Protein AF-A0A1I7URT1-F1 (afdb_monomer_lite)

InterPro domains:
  IPR039801 Epidermal growth factor receptor kinase substrate 8-like [PTHR12287] (8-180)
  IPR055093 EPS8, spectrin-like domain [PF22975] (21-180)

Secondary structure (DSSP, 8-state):
---PPPPHHHHHHHHHHHHHHHHHHHHHHHHHHHHHHHHHHHHHHHHHHHHHHHHHHHHHHTTT-TTPPPP-TTSHHHHHTPPPPHHHHHHHHHHHHHHHHHHHHHTTT-BTTBHHHHHHHHHHHHHHHHHHHHHHHSS--GGG--PSPPPHHHHHHHHHH--HHHHHHHHHT-GGGT---

pLDDT: mean 89.28, std 11.18, range [49.06, 98.62]

Structure (mmCIF, N/CA/C/O backbone):
data_AF-A0A1I7URT1-F1
#
_entry.id   AF-A0A1I7URT1-F1
#
loop_
_atom_site.group_PDB
_atom_site.id
_atom_site.type_symbol
_atom_site.label_atom_id
_atom_site.label_alt_id
_atom_site.label_comp_id
_atom_site.label_asym_id
_atom_site.label_entity_id
_atom_site.label_seq_id
_atom_site.pdbx_PDB_ins_code
_atom_site.Cartn_x
_atom_site.Cartn_y
_atom_site.Cartn_z
_atom_site.occupancy
_atom_site.B_iso_or_equiv
_atom_site.auth_seq_id
_atom_site.auth_comp_id
_atom_site.auth_asym_id
_atom_site.auth_atom_id
_atom_site.pdbx_PDB_model_num
ATOM 1 N N . MET A 1 1 ? 3.222 -0.812 -55.196 1.00 49.06 1 MET A N 1
ATOM 2 C CA . MET A 1 1 ? 3.315 0.225 -54.148 1.00 49.06 1 MET A CA 1
ATOM 3 C C . MET A 1 1 ? 4.518 -0.100 -53.282 1.00 49.06 1 MET A C 1
ATOM 5 O O . MET A 1 1 ? 4.623 -1.261 -52.901 1.00 49.06 1 MET A O 1
ATOM 9 N N . PRO A 1 2 ? 5.434 0.842 -53.016 1.00 51.41 2 PRO A N 1
ATOM 10 C CA . PRO A 1 2 ? 6.486 0.608 -52.040 1.00 51.41 2 PRO A CA 1
ATOM 11 C C . PRO A 1 2 ? 5.874 0.626 -50.633 1.00 51.41 2 PRO A C 1
ATOM 13 O O . PRO A 1 2 ? 5.153 1.557 -50.283 1.00 51.41 2 PRO A O 1
ATOM 16 N N . PHE A 1 3 ? 6.137 -0.424 -49.855 1.00 56.47 3 PHE A N 1
ATOM 17 C CA . PHE A 1 3 ? 5.902 -0.439 -48.413 1.00 56.47 3 PHE A CA 1
ATOM 18 C C . PHE A 1 3 ? 6.910 0.525 -47.779 1.00 56.47 3 PHE A C 1
ATOM 20 O O . PHE A 1 3 ? 8.098 0.213 -47.716 1.00 56.47 3 PHE A O 1
ATOM 27 N N . TYR A 1 4 ? 6.454 1.705 -47.365 1.00 58.12 4 TYR A N 1
ATOM 28 C CA . TYR A 1 4 ? 7.238 2.554 -46.475 1.00 58.12 4 TYR A CA 1
ATOM 29 C C . TYR A 1 4 ? 7.194 1.932 -45.072 1.00 58.12 4 TYR A C 1
ATOM 31 O O . TYR A 1 4 ? 6.092 1.684 -44.574 1.00 58.12 4 TYR A O 1
ATOM 39 N N . PRO A 1 5 ? 8.343 1.633 -44.439 1.00 62.16 5 PRO A N 1
ATOM 40 C CA . PRO A 1 5 ? 8.349 1.318 -43.019 1.00 62.16 5 PRO A CA 1
ATOM 41 C C . PRO A 1 5 ? 7.845 2.547 -42.238 1.00 62.16 5 PRO A C 1
ATOM 43 O O . PRO A 1 5 ? 8.070 3.672 -42.689 1.00 62.16 5 PRO A O 1
ATOM 46 N N . PRO A 1 6 ? 7.137 2.362 -41.112 1.00 61.16 6 PRO A N 1
ATOM 47 C CA . PRO A 1 6 ? 6.726 3.484 -40.272 1.00 61.16 6 PRO A CA 1
ATOM 48 C C . PRO A 1 6 ? 7.955 4.295 -39.830 1.00 61.16 6 PRO A C 1
ATOM 50 O O . PRO A 1 6 ? 8.982 3.715 -39.478 1.00 61.16 6 PRO A O 1
ATOM 53 N N . ASP A 1 7 ? 7.853 5.627 -39.878 1.00 63.34 7 ASP A N 1
ATOM 54 C CA . ASP A 1 7 ? 8.925 6.543 -39.476 1.00 63.34 7 ASP A CA 1
ATOM 55 C C . ASP A 1 7 ? 9.298 6.317 -38.000 1.00 63.34 7 ASP A C 1
ATOM 57 O O . ASP A 1 7 ? 8.439 6.381 -37.121 1.00 63.34 7 ASP A O 1
ATOM 61 N N . ASP A 1 8 ? 10.586 6.115 -37.713 1.00 61.53 8 ASP A N 1
ATOM 62 C CA . ASP A 1 8 ? 11.152 5.879 -36.368 1.00 61.53 8 ASP A CA 1
ATOM 63 C C . ASP A 1 8 ? 10.727 6.966 -35.347 1.00 61.53 8 ASP A C 1
ATOM 65 O O . ASP A 1 8 ? 10.408 6.700 -34.188 1.00 61.53 8 ASP A O 1
ATOM 69 N N . ALA A 1 9 ? 10.569 8.207 -35.823 1.00 64.19 9 ALA A N 1
ATOM 70 C CA . ALA A 1 9 ? 10.08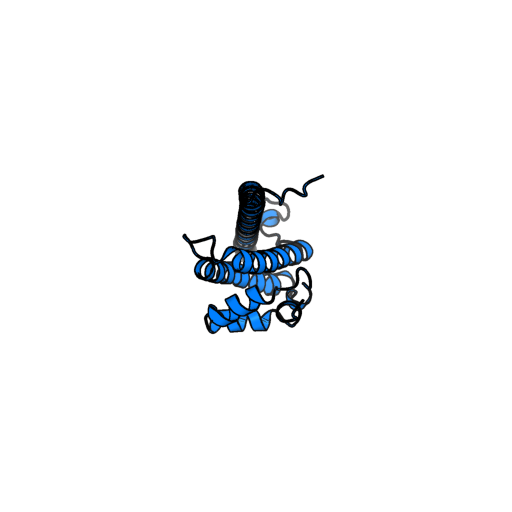2 9.335 -35.029 1.00 64.19 9 ALA A CA 1
ATOM 71 C C . ALA A 1 9 ? 8.639 9.156 -34.510 1.00 64.19 9 ALA A C 1
ATOM 73 O O . ALA A 1 9 ? 8.317 9.627 -33.420 1.00 64.19 9 ALA A O 1
ATOM 74 N N . SER A 1 10 ? 7.772 8.466 -35.259 1.00 65.56 10 SER A N 1
ATOM 75 C CA . SER A 1 10 ? 6.381 8.216 -34.850 1.00 65.56 10 SER A CA 1
ATOM 76 C C . SER A 1 10 ? 6.289 7.168 -33.734 1.00 65.56 10 SER A C 1
ATOM 78 O O . SER A 1 10 ? 5.551 7.361 -32.771 1.00 65.56 10 SER A O 1
ATOM 80 N N . ILE A 1 11 ? 7.132 6.131 -33.795 1.00 66.19 11 ILE A N 1
ATOM 81 C CA . ILE A 1 11 ? 7.237 5.081 -32.770 1.00 66.19 11 ILE A CA 1
ATOM 82 C C . ILE A 1 11 ? 7.850 5.649 -31.479 1.00 66.19 11 ILE A C 1
ATOM 84 O O . ILE A 1 11 ? 7.380 5.369 -30.372 1.00 66.19 11 ILE A O 1
ATOM 88 N N . SER A 1 12 ? 8.874 6.499 -31.601 1.00 70.44 12 SER A N 1
ATOM 89 C CA . SER A 1 12 ? 9.469 7.192 -30.452 1.00 70.44 12 SER A CA 1
ATOM 90 C C . SER A 1 12 ? 8.489 8.148 -29.757 1.00 70.44 12 SER A C 1
ATOM 92 O O . SER A 1 12 ? 8.549 8.291 -28.538 1.00 70.44 12 SER A O 1
ATOM 94 N N . SER A 1 13 ? 7.587 8.798 -30.501 1.00 75.00 13 SER A N 1
ATOM 95 C CA . SER A 1 13 ? 6.559 9.673 -29.920 1.00 75.00 13 SER A CA 1
ATOM 96 C C . SER A 1 13 ? 5.503 8.870 -29.154 1.00 75.00 13 SER A C 1
ATOM 98 O O . SER A 1 13 ? 5.183 9.195 -28.014 1.00 75.00 13 SER A O 1
ATOM 100 N N . GLU A 1 14 ? 5.013 7.775 -29.741 1.00 77.56 14 GLU A N 1
ATOM 101 C CA . GLU A 1 14 ? 3.974 6.924 -29.142 1.00 77.56 14 GLU A CA 1
ATOM 102 C C . GLU A 1 14 ? 4.464 6.222 -27.860 1.00 77.56 14 GLU A C 1
ATOM 104 O O . GLU A 1 14 ? 3.740 6.109 -26.867 1.00 77.56 14 GLU A O 1
ATOM 109 N N . THR A 1 15 ? 5.733 5.802 -27.834 1.00 80.38 15 THR A N 1
ATOM 110 C CA . THR A 1 15 ? 6.359 5.232 -26.629 1.00 80.38 15 THR A CA 1
ATOM 111 C C . THR A 1 15 ? 6.529 6.261 -25.512 1.00 80.38 15 THR A C 1
ATOM 113 O O . THR A 1 15 ? 6.268 5.934 -24.352 1.00 80.38 15 THR A O 1
ATOM 116 N N . SER A 1 16 ? 6.897 7.505 -25.839 1.00 83.12 16 SER A N 1
ATOM 117 C CA . SER A 1 16 ? 6.998 8.596 -24.860 1.00 83.12 16 SER A CA 1
ATOM 118 C C . SER A 1 16 ? 5.645 8.909 -24.215 1.00 83.12 16 SER A C 1
ATOM 120 O O . SER A 1 16 ? 5.544 8.960 -22.990 1.00 83.12 16 SER A O 1
ATOM 122 N N . GLU A 1 17 ? 4.581 9.021 -25.016 1.00 87.62 17 GLU A N 1
ATOM 123 C CA . GLU A 1 17 ? 3.213 9.241 -24.522 1.00 87.62 17 GLU A CA 1
ATOM 124 C C . GLU A 1 17 ? 2.740 8.105 -23.598 1.00 87.62 17 GLU A C 1
ATOM 126 O O . GLU A 1 17 ? 2.061 8.337 -22.590 1.00 87.62 17 GLU A O 1
ATOM 131 N N . MET A 1 18 ? 3.130 6.862 -23.901 1.00 89.31 18 MET A N 1
ATOM 132 C CA . MET A 1 18 ? 2.811 5.715 -23.053 1.00 89.31 18 MET A CA 1
ATOM 133 C C . MET A 1 18 ? 3.508 5.799 -21.687 1.00 89.31 18 MET A C 1
ATOM 135 O O . MET A 1 18 ? 2.859 5.569 -20.663 1.00 89.31 18 MET A O 1
ATOM 139 N N . PHE A 1 19 ? 4.792 6.169 -21.646 1.00 92.19 19 PHE A N 1
ATOM 140 C CA . PHE A 1 19 ? 5.513 6.347 -20.382 1.00 92.19 19 PHE A CA 1
ATOM 141 C C . PHE A 1 19 ? 4.962 7.513 -19.561 1.00 92.19 19 PHE A C 1
ATOM 143 O O . PHE A 1 19 ? 4.781 7.372 -18.351 1.00 92.19 19 PHE A O 1
ATOM 150 N N . GLU A 1 20 ? 4.613 8.632 -20.196 1.00 93.69 20 GLU A N 1
ATOM 151 C CA . GLU A 1 20 ? 3.964 9.755 -19.512 1.00 93.69 20 GLU A CA 1
ATOM 152 C C . GLU A 1 20 ? 2.637 9.337 -18.869 1.00 93.69 20 GLU A C 1
ATOM 154 O O . GLU A 1 20 ? 2.341 9.689 -17.722 1.00 93.69 20 GLU A O 1
ATOM 159 N N . ARG A 1 21 ? 1.830 8.537 -19.572 1.00 95.44 21 ARG A N 1
ATOM 160 C CA . ARG A 1 21 ? 0.575 8.006 -19.029 1.00 95.44 21 ARG A CA 1
ATOM 161 C C . ARG A 1 21 ? 0.804 7.094 -17.823 1.00 95.44 21 ARG A C 1
ATOM 163 O O . ARG A 1 21 ? 0.045 7.166 -16.850 1.00 95.44 21 ARG A O 1
ATOM 170 N N . ASP A 1 22 ? 1.826 6.251 -17.872 1.00 96.69 22 ASP A N 1
ATOM 171 C CA . ASP A 1 22 ? 2.189 5.364 -16.768 1.00 96.69 22 ASP A CA 1
ATOM 172 C C . ASP A 1 22 ? 2.669 6.155 -15.544 1.00 96.69 22 ASP A C 1
ATOM 174 O O . ASP A 1 22 ? 2.215 5.885 -14.432 1.00 96.69 22 ASP A O 1
ATOM 178 N N . VAL A 1 23 ? 3.502 7.184 -15.741 1.00 96.25 23 VAL A N 1
ATOM 179 C CA . VAL A 1 23 ? 3.948 8.096 -14.672 1.00 96.25 23 VAL A CA 1
ATOM 180 C C . VAL A 1 23 ? 2.755 8.813 -14.039 1.00 96.25 23 VAL A C 1
ATOM 182 O O . VAL A 1 23 ? 2.613 8.836 -12.816 1.00 96.25 23 VAL A O 1
ATOM 185 N N . ASN A 1 24 ? 1.837 9.338 -14.854 1.00 96.88 24 ASN A N 1
ATOM 186 C CA . ASN A 1 24 ? 0.614 9.975 -14.363 1.00 96.88 24 ASN A CA 1
ATOM 187 C C . ASN A 1 24 ? -0.265 9.006 -13.554 1.00 96.88 24 ASN A C 1
ATOM 189 O O . ASN A 1 24 ? -0.864 9.388 -12.546 1.00 96.88 24 ASN A O 1
ATOM 193 N N . THR A 1 25 ? -0.332 7.742 -13.974 1.00 98.06 25 THR A N 1
ATOM 194 C CA . THR A 1 25 ? -1.076 6.696 -13.261 1.00 98.06 25 THR A CA 1
ATOM 195 C C . THR A 1 25 ? -0.409 6.341 -11.932 1.00 98.06 25 THR A C 1
ATOM 197 O O . THR A 1 25 ? -1.101 6.204 -10.921 1.00 98.06 25 THR A O 1
ATOM 200 N N . LEU A 1 26 ? 0.922 6.238 -11.912 1.00 97.88 26 LEU A N 1
ATOM 201 C CA . LEU A 1 26 ? 1.708 5.980 -10.708 1.00 97.88 26 LEU A CA 1
ATOM 202 C C . LEU A 1 26 ? 1.515 7.095 -9.671 1.00 97.88 26 LEU A C 1
ATOM 204 O O . LEU A 1 26 ? 1.170 6.809 -8.525 1.00 97.88 26 LEU A O 1
ATOM 208 N N . ASN A 1 27 ? 1.624 8.358 -10.091 1.00 97.62 27 ASN A N 1
ATOM 209 C CA . ASN A 1 27 ? 1.418 9.514 -9.215 1.00 97.62 27 ASN A CA 1
ATOM 210 C C . ASN A 1 27 ? -0.003 9.553 -8.637 1.00 97.62 27 ASN A C 1
ATOM 212 O O . ASN A 1 27 ? -0.179 9.770 -7.442 1.00 97.62 27 ASN A O 1
ATOM 216 N N . ARG A 1 28 ? -1.028 9.236 -9.443 1.00 98.38 28 ARG A N 1
ATOM 217 C CA . ARG A 1 28 ? -2.406 9.110 -8.938 1.00 98.38 28 ARG A CA 1
ATOM 218 C C . ARG A 1 28 ? -2.521 8.030 -7.858 1.00 98.38 28 ARG A C 1
ATOM 220 O O . ARG A 1 28 ? -3.254 8.209 -6.889 1.00 98.38 28 ARG A O 1
ATOM 227 N N . CYS A 1 29 ? -1.824 6.905 -8.023 1.00 98.50 29 CYS A N 1
ATOM 228 C CA . CYS A 1 29 ? -1.813 5.854 -7.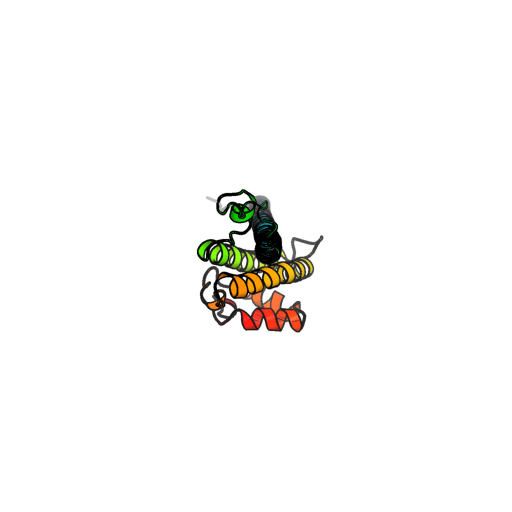008 1.00 98.50 29 CYS A CA 1
ATOM 229 C C . CYS A 1 29 ? -1.161 6.341 -5.710 1.00 98.50 29 CYS A C 1
ATOM 231 O O . CYS A 1 29 ? -1.684 6.034 -4.642 1.00 98.50 29 CYS A O 1
ATOM 233 N N . PHE A 1 30 ? -0.077 7.117 -5.788 1.00 98.50 30 PHE A N 1
ATOM 234 C CA . PHE A 1 30 ? 0.562 7.712 -4.610 1.00 98.50 30 PHE A CA 1
ATOM 235 C C . PHE A 1 30 ? -0.363 8.683 -3.879 1.00 98.50 30 PHE A C 1
ATOM 237 O O . PHE A 1 30 ? -0.550 8.518 -2.675 1.00 98.50 30 PHE A O 1
ATOM 244 N N . ASP A 1 31 ? -1.021 9.597 -4.598 1.00 98.56 31 ASP A N 1
ATOM 245 C CA . ASP A 1 31 ? -2.001 10.522 -4.014 1.00 98.56 31 ASP A CA 1
ATOM 246 C C . ASP A 1 31 ? -3.112 9.772 -3.265 1.00 98.56 31 ASP A C 1
ATOM 248 O O . ASP A 1 31 ? -3.516 10.144 -2.162 1.00 98.56 31 ASP A O 1
ATOM 252 N N . ASP A 1 32 ? -3.640 8.707 -3.873 1.00 98.56 32 ASP A N 1
ATOM 253 C CA . ASP A 1 32 ? -4.713 7.918 -3.276 1.00 98.56 32 ASP A CA 1
ATOM 254 C C . ASP A 1 32 ? -4.231 7.166 -2.027 1.00 98.56 32 ASP A C 1
ATOM 256 O O . ASP A 1 32 ? -4.943 7.142 -1.021 1.00 98.56 32 ASP A O 1
ATOM 260 N N . ILE A 1 33 ? -3.021 6.594 -2.063 1.00 98.62 33 ILE A N 1
ATOM 261 C CA . ILE A 1 33 ? -2.382 5.933 -0.913 1.00 98.62 33 ILE A CA 1
ATOM 262 C C . ILE A 1 33 ? -2.176 6.927 0.231 1.00 98.62 33 ILE A C 1
ATOM 264 O O . ILE A 1 33 ? -2.569 6.640 1.363 1.00 98.62 33 ILE A O 1
ATOM 268 N N . GLU A 1 34 ? -1.613 8.102 -0.048 1.00 98.38 34 GLU A N 1
ATOM 269 C CA . GLU A 1 34 ? -1.365 9.135 0.957 1.00 98.38 34 GLU A CA 1
ATOM 270 C C . GLU A 1 34 ? -2.673 9.603 1.608 1.00 98.38 34 GLU A C 1
ATOM 272 O O . GLU A 1 34 ? -2.796 9.617 2.837 1.00 98.38 34 GLU A O 1
ATOM 277 N N . ARG A 1 35 ? -3.700 9.897 0.799 1.00 97.94 35 ARG A N 1
ATOM 278 C CA . ARG A 1 35 ? -5.033 10.270 1.301 1.00 97.94 35 ARG A CA 1
ATOM 279 C C . ARG A 1 35 ? -5.647 9.174 2.164 1.00 97.94 35 ARG A C 1
ATOM 281 O O . ARG A 1 35 ? -6.295 9.473 3.169 1.00 97.94 35 ARG A O 1
ATOM 288 N N . PHE A 1 36 ? -5.467 7.913 1.783 1.00 97.75 36 PHE A N 1
ATOM 289 C CA . PHE A 1 36 ? -5.992 6.783 2.540 1.00 97.75 36 PHE A CA 1
ATOM 290 C C . PHE A 1 36 ? -5.293 6.632 3.896 1.00 97.75 36 PHE A C 1
ATOM 292 O O . PHE A 1 36 ? -5.961 6.480 4.921 1.00 97.75 36 PHE A O 1
ATOM 299 N N . VAL A 1 37 ? -3.965 6.767 3.933 1.00 97.69 37 VAL A N 1
ATOM 300 C CA . VAL A 1 37 ? -3.185 6.775 5.180 1.00 97.69 37 VAL A CA 1
ATOM 301 C C . VAL A 1 37 ? -3.602 7.932 6.085 1.00 97.69 37 VAL A C 1
ATOM 303 O O . VAL A 1 37 ? -3.850 7.717 7.273 1.00 97.69 37 VAL A O 1
ATOM 306 N N . ALA A 1 38 ? -3.762 9.138 5.536 1.00 96.56 38 ALA A N 1
ATOM 307 C CA . ALA A 1 38 ? -4.216 10.298 6.300 1.00 96.56 38 ALA A CA 1
ATOM 308 C C . ALA A 1 38 ? -5.601 10.063 6.933 1.00 96.56 38 ALA A C 1
ATOM 310 O O . ALA A 1 38 ? -5.823 10.417 8.094 1.00 96.56 38 ALA A O 1
ATOM 311 N N . ARG A 1 39 ? -6.524 9.406 6.213 1.00 95.31 39 ARG A N 1
ATOM 312 C CA . ARG A 1 39 ? -7.837 9.007 6.753 1.00 95.31 39 ARG A CA 1
ATOM 313 C C . ARG A 1 39 ? -7.712 8.007 7.901 1.00 95.31 39 ARG A C 1
ATOM 315 O O . ARG A 1 39 ? -8.346 8.213 8.932 1.00 95.31 39 ARG A O 1
ATOM 322 N N . ILE A 1 40 ? -6.886 6.968 7.756 1.00 95.75 40 ILE A N 1
ATOM 323 C CA . ILE A 1 40 ? -6.637 5.982 8.823 1.00 95.75 40 ILE A CA 1
ATOM 324 C C . ILE A 1 40 ? -6.095 6.671 10.077 1.00 95.75 40 ILE A C 1
ATOM 326 O O . ILE A 1 40 ? -6.603 6.453 11.176 1.00 95.75 40 ILE A O 1
ATOM 330 N N . GLN A 1 41 ? -5.080 7.521 9.918 1.00 95.00 41 GLN A N 1
ATOM 331 C CA . GLN A 1 41 ? -4.461 8.228 11.038 1.00 95.00 41 GLN A CA 1
ATOM 332 C C . GLN A 1 41 ? -5.450 9.182 11.712 1.00 95.00 41 GLN A C 1
ATOM 334 O O . GLN A 1 41 ? -5.522 9.230 12.940 1.00 95.00 41 GLN A O 1
ATOM 339 N N . SER A 1 42 ? -6.261 9.898 10.927 1.00 94.31 42 SER A N 1
ATOM 340 C CA . SER A 1 42 ? -7.322 10.756 11.459 1.00 94.31 42 SER A CA 1
ATOM 341 C C . SER A 1 42 ? -8.343 9.958 12.276 1.00 94.31 42 SER A C 1
ATOM 343 O O . SER A 1 42 ? -8.701 10.389 13.374 1.00 94.31 42 SER A O 1
ATOM 345 N N . ALA A 1 43 ? -8.745 8.775 11.799 1.00 93.50 43 ALA A N 1
ATOM 346 C CA . ALA A 1 43 ? -9.656 7.893 12.520 1.00 93.50 43 ALA A CA 1
ATOM 347 C C . ALA A 1 43 ? -9.055 7.368 13.826 1.00 93.50 43 ALA A C 1
ATOM 349 O O . ALA A 1 43 ? -9.703 7.447 14.870 1.00 93.50 43 ALA A O 1
ATOM 350 N N . ALA A 1 44 ? -7.799 6.918 13.801 1.00 92.62 44 ALA A N 1
ATOM 351 C CA . ALA A 1 44 ? -7.100 6.447 14.994 1.00 92.62 44 ALA A CA 1
ATOM 352 C C . ALA A 1 44 ? -6.981 7.545 16.071 1.00 92.62 44 ALA A C 1
ATOM 354 O O . ALA A 1 44 ? -7.231 7.298 17.254 1.00 92.62 44 ALA A O 1
ATOM 355 N N . LEU A 1 45 ? -6.653 8.781 15.671 1.00 92.81 45 LEU A N 1
ATOM 356 C CA . LEU A 1 45 ? -6.594 9.923 16.590 1.00 92.81 45 LEU A CA 1
ATOM 357 C C . LEU A 1 45 ? -7.969 10.253 17.180 1.00 92.81 45 LEU A C 1
ATOM 359 O O . LEU A 1 45 ? -8.089 10.416 18.396 1.00 92.81 45 LEU A O 1
ATOM 363 N N . ALA A 1 46 ? -9.005 10.304 16.340 1.00 92.38 46 ALA A N 1
ATOM 364 C CA . ALA A 1 46 ? -10.365 10.603 16.776 1.00 92.38 46 ALA A CA 1
ATOM 365 C C . ALA A 1 46 ? -10.899 9.551 17.760 1.00 92.38 46 ALA A C 1
ATOM 367 O O . ALA A 1 46 ? -11.519 9.896 18.765 1.00 92.38 46 ALA A O 1
ATOM 368 N N . GLN A 1 47 ? -10.608 8.269 17.534 1.00 90.06 47 GLN A N 1
ATOM 369 C CA . GLN A 1 47 ? -10.999 7.210 18.461 1.00 90.06 47 GLN A CA 1
ATOM 370 C C . GLN A 1 47 ? -10.310 7.312 19.815 1.00 90.06 47 GLN A C 1
ATOM 372 O O . GLN A 1 47 ? -10.971 7.233 20.852 1.00 90.06 47 GLN A O 1
ATOM 377 N N . ARG A 1 48 ? -8.999 7.565 19.821 1.00 90.75 48 ARG A N 1
ATOM 378 C CA . ARG A 1 48 ? -8.246 7.778 21.059 1.00 90.75 48 ARG A CA 1
ATOM 379 C C . ARG A 1 48 ? -8.807 8.956 21.866 1.00 90.75 48 ARG A C 1
ATOM 381 O O . ARG A 1 48 ? -8.784 8.931 23.098 1.00 90.75 48 ARG A O 1
ATOM 388 N N . GLU A 1 49 ? -9.300 9.994 21.196 1.00 91.69 49 GLU A N 1
ATOM 389 C CA . GLU A 1 49 ? -9.949 11.137 21.843 1.00 91.69 49 GLU A CA 1
ATOM 390 C C . GLU A 1 49 ? -11.326 10.771 22.424 1.00 91.69 49 GLU A C 1
ATOM 392 O O . GLU A 1 49 ? -11.612 11.097 23.580 1.00 91.69 49 GLU A O 1
ATOM 397 N N . ILE A 1 50 ? -12.142 10.010 21.686 1.00 87.88 50 ILE A N 1
ATOM 398 C CA . ILE A 1 50 ? -13.437 9.492 22.164 1.00 87.88 50 ILE A CA 1
ATOM 399 C C . ILE A 1 50 ? -13.257 8.618 23.410 1.00 87.88 50 ILE A C 1
ATOM 401 O O . ILE A 1 50 ? -14.002 8.755 24.384 1.00 87.88 50 ILE A O 1
ATOM 405 N N . GLU A 1 51 ? -12.259 7.735 23.425 1.00 89.56 51 GLU A N 1
ATOM 406 C CA . GLU A 1 51 ? -11.944 6.891 24.583 1.00 89.56 51 GLU A CA 1
ATOM 407 C C . GLU A 1 51 ? -11.587 7.724 25.819 1.00 89.56 51 GLU A C 1
ATOM 409 O O . GLU A 1 51 ? -12.085 7.461 26.920 1.00 89.56 51 GLU A O 1
ATOM 414 N N . GLN A 1 52 ? -10.786 8.779 25.642 1.00 89.06 52 GLN A N 1
ATOM 415 C CA . GLN A 1 52 ? -10.448 9.712 26.715 1.00 89.06 52 GLN A CA 1
ATOM 416 C C . GLN A 1 52 ? -11.676 10.480 27.212 1.00 89.06 52 GLN A C 1
ATOM 418 O O . GLN A 1 52 ? -11.861 10.620 28.425 1.00 89.06 52 GLN A O 1
ATOM 423 N N . GLN A 1 53 ? -12.542 10.951 26.310 1.00 86.69 53 GLN A N 1
ATOM 424 C CA . GLN A 1 53 ? -13.775 11.648 26.677 1.00 86.69 53 GLN A CA 1
ATOM 425 C C . GLN A 1 53 ? -14.717 10.728 27.463 1.00 86.69 53 GLN A C 1
ATOM 427 O O . GLN A 1 53 ? -15.222 11.115 28.519 1.00 86.69 53 GLN A O 1
ATOM 432 N N . ASN A 1 54 ? -14.875 9.480 27.020 1.00 86.69 54 ASN A N 1
ATOM 433 C CA . ASN A 1 54 ? -15.648 8.456 27.720 1.00 86.69 54 ASN A CA 1
ATOM 434 C C . ASN A 1 54 ? -15.072 8.140 29.106 1.00 86.69 54 ASN A C 1
ATOM 436 O O . ASN A 1 54 ? -15.820 8.007 30.079 1.00 86.69 54 ASN A O 1
ATOM 440 N N . HIS A 1 55 ? -13.747 8.049 29.232 1.00 87.19 55 HIS A N 1
ATOM 441 C CA . HIS A 1 55 ? -13.090 7.834 30.519 1.00 87.19 55 HIS A CA 1
ATOM 442 C C . HIS A 1 55 ? -13.320 9.010 31.486 1.00 87.19 55 HIS A C 1
ATOM 444 O O . HIS A 1 55 ? -13.672 8.806 32.655 1.00 87.19 55 HIS A O 1
ATOM 450 N N . ARG A 1 56 ? -13.189 10.252 31.001 1.00 86.38 56 ARG A N 1
ATOM 451 C CA . ARG A 1 56 ? -13.451 11.477 31.779 1.00 86.38 56 ARG A CA 1
ATOM 452 C C . ARG A 1 56 ? -14.911 11.569 32.225 1.00 86.38 56 ARG A C 1
ATOM 454 O O . ARG A 1 56 ? -15.167 11.823 33.399 1.00 86.38 56 ARG A O 1
ATOM 461 N N . TYR A 1 57 ? -15.852 11.265 31.334 1.00 83.56 57 TYR A N 1
ATOM 462 C CA . TYR A 1 57 ? -17.278 11.229 31.654 1.00 83.56 57 TYR A CA 1
ATOM 463 C C . TYR A 1 57 ? -17.592 10.194 32.750 1.00 83.56 57 TYR A C 1
ATOM 465 O O . TYR A 1 57 ? -18.215 10.514 33.764 1.00 83.56 57 TYR A O 1
ATOM 473 N N . ARG A 1 58 ? -17.087 8.957 32.612 1.00 84.25 58 ARG A N 1
ATOM 474 C CA . ARG A 1 58 ? -17.287 7.882 33.605 1.00 84.25 58 ARG A CA 1
ATOM 475 C C . ARG A 1 58 ? -16.705 8.233 34.976 1.00 84.25 58 ARG A C 1
ATOM 477 O O . ARG A 1 58 ? -17.328 7.952 35.999 1.00 84.25 58 ARG A O 1
ATOM 484 N N . THR A 1 59 ? -15.520 8.839 35.018 1.00 85.00 59 THR A N 1
ATOM 485 C CA . THR A 1 59 ? -14.871 9.240 36.279 1.00 85.00 59 THR A CA 1
ATOM 486 C C . THR A 1 59 ? -15.560 10.430 36.947 1.00 85.00 59 THR A C 1
ATOM 488 O O . THR A 1 59 ? -15.666 10.446 38.173 1.00 85.00 59 THR A O 1
ATOM 491 N N . ALA A 1 60 ? -16.081 11.390 36.178 1.00 81.81 60 ALA A N 1
ATOM 492 C CA . ALA A 1 60 ? -16.869 12.504 36.705 1.00 81.81 60 ALA A CA 1
ATOM 493 C C . ALA A 1 60 ? -18.215 12.043 37.288 1.00 81.81 60 ALA A C 1
ATOM 495 O O . ALA A 1 60 ? -18.590 12.487 38.374 1.00 81.81 60 ALA A O 1
ATOM 496 N N . ASN A 1 61 ? -18.891 11.100 36.621 1.00 73.56 61 ASN A N 1
ATOM 497 C CA . ASN A 1 61 ? -20.179 10.567 37.070 1.00 73.56 61 ASN A CA 1
ATOM 498 C C . ASN A 1 61 ? -20.057 9.761 38.380 1.00 73.56 61 ASN A C 1
ATOM 500 O O . ASN A 1 61 ? -20.930 9.828 39.235 1.00 73.56 61 ASN A O 1
ATOM 504 N N . ARG A 1 62 ? -18.926 9.068 38.595 1.00 78.06 62 ARG A N 1
ATOM 505 C CA . ARG A 1 62 ? -18.612 8.385 39.870 1.00 78.06 62 ARG A CA 1
ATOM 506 C C . ARG A 1 62 ? -18.352 9.334 41.044 1.00 78.06 62 ARG A C 1
ATOM 508 O O . ARG A 1 62 ? -18.390 8.896 42.185 1.00 78.06 62 ARG A O 1
ATOM 515 N N . ARG A 1 63 ? -18.024 10.602 40.777 1.00 77.56 63 ARG A N 1
ATOM 516 C CA . ARG A 1 63 ? -17.729 11.623 41.799 1.00 77.56 63 ARG A CA 1
ATOM 517 C C . ARG A 1 63 ? -18.929 12.543 42.070 1.00 77.56 63 ARG A C 1
ATOM 519 O O . ARG A 1 63 ? -18.722 13.645 42.570 1.00 77.56 63 ARG A O 1
ATOM 526 N N . ASP A 1 64 ? -20.138 12.143 41.657 1.00 65.81 64 ASP A N 1
ATOM 527 C CA . ASP A 1 64 ? -21.390 12.922 41.726 1.00 65.81 64 ASP A CA 1
ATOM 528 C C . ASP A 1 64 ? -21.305 14.345 41.129 1.00 65.81 64 ASP A C 1
ATOM 530 O O . ASP A 1 64 ? -22.169 15.195 41.347 1.00 65.81 64 ASP A O 1
ATOM 534 N N . LYS A 1 65 ? -20.301 14.616 40.279 1.00 64.25 65 LYS A N 1
ATOM 535 C CA . LYS A 1 65 ? -20.209 15.846 39.479 1.00 64.25 65 LYS A CA 1
ATOM 536 C C . LYS A 1 65 ? -21.106 15.709 38.243 1.00 64.25 65 LYS A C 1
ATOM 538 O O . LYS A 1 65 ? -20.618 15.641 37.118 1.00 64.25 65 LYS A O 1
ATOM 543 N N . LYS A 1 66 ? -22.426 15.671 38.463 1.00 59.62 66 LYS A N 1
ATOM 544 C CA . LYS A 1 66 ? -23.500 15.404 37.475 1.00 59.62 66 LYS A CA 1
ATOM 545 C C . LYS A 1 66 ? -23.656 16.422 36.328 1.00 59.62 66 LYS A C 1
ATOM 547 O O . LYS A 1 66 ? -24.615 16.329 35.574 1.00 59.62 66 LYS A O 1
ATOM 552 N N . ASN A 1 67 ? -22.737 17.375 36.160 1.00 60.50 67 ASN A N 1
ATOM 553 C CA . ASN A 1 67 ? -22.882 18.462 35.183 1.00 60.50 67 ASN A CA 1
ATOM 554 C C . ASN A 1 67 ? -22.163 18.217 33.840 1.00 60.50 67 ASN A C 1
ATOM 556 O O . ASN A 1 67 ? -22.088 19.122 33.014 1.00 60.50 67 ASN A O 1
ATOM 560 N N . GLN A 1 68 ? -21.587 17.029 33.621 1.00 65.12 68 GLN A N 1
ATOM 561 C CA . GLN A 1 68 ? -20.987 16.666 32.332 1.00 65.12 68 GLN A CA 1
ATOM 562 C C . GLN A 1 68 ? -22.031 15.997 31.440 1.00 65.12 68 GLN A C 1
ATOM 564 O O . GLN A 1 68 ? -22.642 15.008 31.835 1.00 65.12 68 GLN A O 1
ATOM 569 N N . GLN A 1 69 ? -22.224 16.541 30.238 1.00 68.88 69 GLN A N 1
ATOM 570 C CA . GLN A 1 69 ? -23.071 15.936 29.215 1.00 68.88 69 GLN A CA 1
ATOM 571 C C . GLN A 1 69 ? -22.395 14.684 28.630 1.00 68.88 69 GLN A C 1
ATOM 573 O O . GLN A 1 69 ? -21.163 14.648 28.528 1.00 68.88 69 GLN A O 1
ATOM 578 N N . PRO A 1 70 ? -23.175 13.650 28.266 1.00 69.50 70 PRO A N 1
ATOM 579 C CA . PRO A 1 70 ? -22.640 12.493 27.562 1.00 69.50 70 PRO A CA 1
ATOM 580 C C . PRO A 1 70 ? -22.077 12.912 26.191 1.00 69.50 70 PRO A C 1
ATOM 582 O O . PRO A 1 70 ? -22.600 13.846 25.579 1.00 69.50 70 PRO A O 1
ATOM 585 N N . PRO A 1 71 ? -21.012 12.253 25.706 1.00 72.44 71 PRO A N 1
ATOM 586 C CA . PRO A 1 71 ? -20.476 12.511 24.372 1.00 72.44 71 PRO A CA 1
ATOM 587 C C . PRO A 1 71 ? -21.527 12.223 23.291 1.00 72.44 71 PRO A C 1
ATOM 589 O O . PRO A 1 71 ? -22.204 11.199 23.355 1.00 72.44 71 PRO A O 1
ATOM 592 N N . ASP A 1 72 ? -21.651 13.125 22.312 1.00 77.94 72 ASP A N 1
ATOM 593 C CA . ASP A 1 72 ? -22.600 13.001 21.200 1.00 77.94 72 ASP A CA 1
ATOM 594 C C . ASP A 1 72 ? -22.100 11.972 20.167 1.00 77.94 72 ASP A C 1
ATOM 596 O O . ASP A 1 72 ? -21.105 12.245 19.487 1.00 77.94 72 ASP A O 1
ATOM 600 N N . PRO A 1 73 ? -22.778 10.819 20.007 1.00 73.12 73 PRO A N 1
ATOM 601 C CA . PRO A 1 73 ? -22.379 9.775 19.066 1.00 73.12 73 PRO A CA 1
ATOM 602 C C . PRO A 1 73 ? -22.532 10.174 17.588 1.00 73.12 73 PRO A C 1
ATOM 604 O O . PRO A 1 73 ? -21.978 9.491 16.731 1.00 73.12 73 PRO A O 1
ATOM 607 N N . ASN A 1 74 ? -23.238 11.269 17.278 1.00 78.38 74 ASN A N 1
ATOM 608 C CA . ASN A 1 74 ? -23.374 11.810 15.919 1.00 78.38 74 ASN A CA 1
ATOM 609 C C . ASN A 1 74 ? -22.459 13.021 15.663 1.00 78.38 74 ASN A C 1
ATOM 611 O O . ASN A 1 74 ? -22.505 13.625 14.590 1.00 78.38 74 ASN A O 1
ATOM 615 N N . GLY A 1 75 ? -21.623 13.391 16.636 1.00 81.94 75 GLY A N 1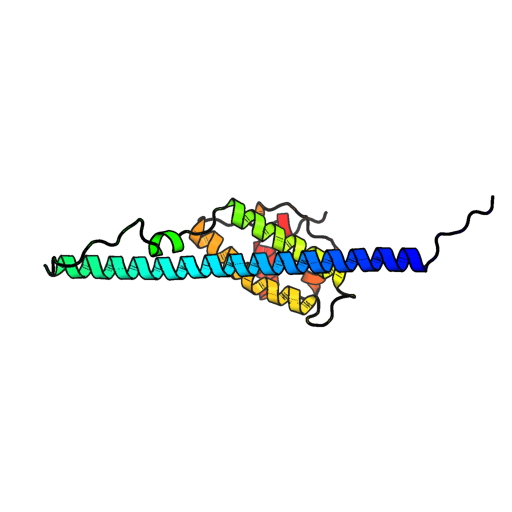
ATOM 616 C CA . GLY A 1 75 ? -20.703 14.512 16.508 1.00 81.94 75 GLY A CA 1
ATOM 617 C C . GLY A 1 75 ? -19.622 14.272 15.449 1.00 81.94 75 GLY A C 1
ATOM 618 O O . GLY A 1 75 ? -19.234 13.140 15.158 1.00 81.94 75 GLY A O 1
ATOM 619 N N . ILE A 1 76 ? -19.052 15.364 14.928 1.00 82.50 76 ILE A N 1
ATOM 620 C CA . ILE A 1 76 ? -17.985 15.345 13.906 1.00 82.50 76 ILE A CA 1
ATOM 621 C C . ILE A 1 76 ? -16.810 14.435 14.321 1.00 82.50 76 ILE A C 1
ATOM 623 O O . ILE A 1 76 ? -16.182 13.802 13.474 1.00 82.50 76 ILE A O 1
ATOM 627 N N . LEU A 1 77 ? -16.525 14.333 15.624 1.00 82.06 77 LEU A N 1
ATOM 628 C CA . LEU A 1 77 ? -15.477 13.463 16.162 1.00 82.06 77 LEU A CA 1
ATOM 629 C C . LEU A 1 77 ? -15.768 11.969 15.926 1.00 82.06 77 LEU A C 1
ATOM 631 O O . LEU A 1 77 ? -14.888 11.248 15.464 1.00 82.06 77 LEU A O 1
ATOM 635 N N . PHE A 1 78 ? -17.003 11.512 16.163 1.00 82.88 78 PHE A N 1
ATOM 636 C CA . PHE A 1 78 ? -17.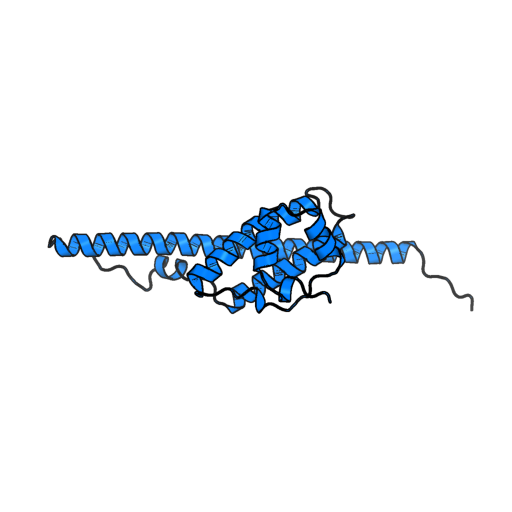414 10.126 15.896 1.00 82.88 78 PHE A CA 1
ATOM 637 C C . PHE A 1 78 ? -17.451 9.803 14.402 1.00 82.88 78 PHE A C 1
ATOM 639 O O . PHE A 1 78 ? -17.113 8.685 14.014 1.00 82.88 78 PHE A O 1
ATOM 646 N N . MET A 1 79 ? -17.798 10.782 13.559 1.00 82.06 79 MET A N 1
ATOM 647 C CA . MET A 1 79 ? -17.718 10.622 12.103 1.00 82.06 79 MET A CA 1
ATOM 648 C C . MET A 1 79 ? -16.267 10.459 11.637 1.00 82.06 79 MET A C 1
ATOM 650 O O . MET A 1 79 ? -15.987 9.616 10.790 1.00 82.06 79 MET A O 1
ATOM 654 N N . ARG A 1 80 ? -15.327 11.223 12.215 1.00 82.75 80 ARG A N 1
ATOM 655 C CA . ARG A 1 80 ? -13.890 11.095 11.911 1.00 82.75 80 ARG A CA 1
ATOM 656 C C . ARG A 1 80 ? -13.286 9.793 12.413 1.00 82.75 80 ARG A C 1
ATOM 658 O O . ARG A 1 80 ? -12.373 9.293 11.780 1.00 82.75 80 ARG A O 1
ATOM 665 N N . ALA A 1 81 ? -13.806 9.244 13.505 1.00 85.88 81 ALA A N 1
ATOM 666 C CA . ALA A 1 81 ? -13.373 7.978 14.088 1.00 85.88 81 ALA A CA 1
ATOM 667 C C . ALA A 1 81 ? -13.723 6.735 13.248 1.00 85.88 81 ALA A C 1
ATOM 669 O O . ALA A 1 81 ? -13.302 5.630 13.601 1.00 85.88 81 ALA A O 1
ATOM 670 N N . GLN A 1 82 ? -14.490 6.888 12.163 1.00 86.31 82 GLN A N 1
ATOM 671 C CA . GLN A 1 82 ? -14.828 5.781 11.275 1.00 86.31 82 GLN A CA 1
ATOM 672 C C . GLN A 1 82 ? -13.635 5.400 10.401 1.00 86.31 82 GLN A C 1
ATOM 674 O O . GLN A 1 82 ? -13.077 6.219 9.670 1.00 86.31 82 GLN A O 1
ATOM 679 N N . LEU A 1 83 ? -13.271 4.125 10.462 1.00 88.25 83 LEU A N 1
ATOM 680 C CA . LEU A 1 83 ? -12.307 3.535 9.548 1.00 88.25 83 LEU A CA 1
ATOM 681 C C . LEU A 1 83 ? -12.892 3.381 8.137 1.00 88.25 83 LEU A C 1
ATOM 683 O O . LEU A 1 83 ? -14.112 3.267 7.990 1.00 88.25 83 LEU A O 1
ATOM 687 N N . PRO A 1 84 ? -12.038 3.318 7.100 1.00 92.19 84 PRO A N 1
ATOM 688 C CA . PRO A 1 84 ? -12.469 2.890 5.776 1.00 92.19 84 PRO A CA 1
ATOM 689 C C . PRO A 1 84 ? -13.110 1.498 5.807 1.00 92.19 84 PRO A C 1
ATOM 691 O O . PRO A 1 84 ? -12.766 0.657 6.640 1.00 92.19 84 PRO A O 1
ATOM 694 N N . ILE A 1 85 ? -14.031 1.235 4.885 1.00 93.31 85 ILE A N 1
ATOM 695 C CA . ILE A 1 85 ? -14.643 -0.095 4.764 1.00 93.31 85 ILE A CA 1
ATOM 696 C C . ILE A 1 85 ? -13.705 -1.065 4.036 1.00 93.31 85 ILE A C 1
ATOM 698 O O . ILE A 1 85 ? -12.796 -0.662 3.311 1.00 93.31 85 ILE A O 1
ATOM 702 N N . GLU A 1 86 ? -13.943 -2.368 4.190 1.00 94.44 86 GLU A N 1
ATOM 703 C CA . GLU A 1 86 ? -13.090 -3.420 3.620 1.00 94.44 86 GLU A CA 1
ATOM 704 C C . GLU A 1 86 ? -12.838 -3.272 2.114 1.00 94.44 86 GLU A C 1
ATOM 706 O O . GLU A 1 86 ? -11.707 -3.456 1.669 1.00 94.44 86 GLU A O 1
ATOM 711 N N . SER A 1 87 ? -13.849 -2.895 1.325 1.00 95.44 87 SER A N 1
ATOM 712 C CA . SER A 1 87 ? -13.671 -2.700 -0.118 1.00 95.44 87 SER A CA 1
ATOM 713 C C . SER A 1 87 ? -12.680 -1.580 -0.441 1.00 95.44 87 SER A C 1
ATOM 715 O O . SER A 1 87 ? -11.912 -1.711 -1.389 1.00 95.44 87 SER A O 1
ATOM 717 N N . GLU A 1 88 ? -12.637 -0.512 0.363 1.00 96.44 88 GLU A N 1
ATOM 718 C CA . GLU A 1 88 ? -11.665 0.570 0.177 1.00 96.44 88 GLU A CA 1
ATOM 719 C C . GLU A 1 88 ? -10.238 0.098 0.496 1.00 96.44 88 GLU A C 1
ATOM 721 O O . GLU A 1 88 ? -9.297 0.452 -0.214 1.00 96.44 88 GLU A O 1
ATOM 726 N N . PHE A 1 89 ? -10.070 -0.751 1.517 1.00 96.75 89 PHE A N 1
ATOM 727 C CA . PHE A 1 89 ? -8.779 -1.383 1.797 1.00 96.75 89 PHE A CA 1
ATOM 728 C C . PHE A 1 89 ? -8.346 -2.335 0.677 1.00 96.75 89 PHE A C 1
ATOM 730 O O . PHE A 1 89 ? -7.179 -2.365 0.293 1.00 96.75 89 PHE A O 1
ATOM 737 N N . VAL A 1 90 ? -9.276 -3.114 0.126 1.00 97.12 90 VAL A N 1
ATOM 738 C CA . VAL A 1 90 ? -8.983 -3.953 -1.038 1.00 97.12 90 VAL A CA 1
ATOM 739 C C . VAL A 1 90 ? -8.501 -3.073 -2.188 1.00 97.12 90 VAL A C 1
ATOM 741 O O . VAL A 1 90 ? -7.442 -3.342 -2.747 1.00 97.12 90 VAL A O 1
ATOM 744 N N . ASP A 1 91 ? -9.213 -1.995 -2.509 1.00 97.69 91 ASP A N 1
ATOM 745 C CA . ASP A 1 91 ? -8.863 -1.123 -3.629 1.00 97.69 91 ASP A CA 1
ATOM 746 C C . ASP A 1 91 ? -7.532 -0.385 -3.432 1.00 97.69 91 ASP A C 1
ATOM 748 O O . ASP A 1 91 ? -6.767 -0.265 -4.394 1.00 97.69 91 ASP A O 1
ATOM 752 N N . ILE A 1 92 ? -7.189 0.037 -2.209 1.00 98.25 92 ILE A N 1
ATOM 753 C CA . ILE A 1 92 ? -5.870 0.633 -1.948 1.00 98.25 92 ILE A CA 1
ATOM 754 C C . ILE A 1 92 ? -4.748 -0.398 -2.102 1.00 98.25 92 ILE A C 1
ATOM 756 O O . ILE A 1 92 ? -3.709 -0.101 -2.689 1.00 98.25 92 ILE A O 1
ATOM 760 N N . LEU A 1 93 ? -4.969 -1.642 -1.672 1.00 98.12 93 LEU A N 1
ATOM 761 C CA . LEU A 1 93 ? -4.015 -2.736 -1.856 1.00 98.12 93 LEU A CA 1
ATOM 762 C C . LEU A 1 93 ? -3.811 -3.074 -3.342 1.00 98.12 93 LEU A C 1
ATOM 764 O O . LEU A 1 93 ? -2.681 -3.327 -3.764 1.00 98.12 93 LEU A O 1
ATOM 768 N N . LYS A 1 94 ? -4.862 -2.989 -4.171 1.00 98.25 94 LYS A N 1
ATOM 769 C CA . LYS A 1 94 ? -4.714 -3.092 -5.635 1.00 98.25 94 LYS A CA 1
ATOM 770 C C . LYS A 1 94 ? -3.818 -1.983 -6.189 1.00 98.25 94 LYS A C 1
ATOM 772 O O . LYS A 1 94 ? -3.013 -2.249 -7.082 1.00 98.25 94 LYS A O 1
ATOM 777 N N . LYS A 1 95 ? -3.936 -0.756 -5.664 1.00 98.50 95 LYS A N 1
ATOM 778 C CA . LYS A 1 95 ? -3.094 0.382 -6.072 1.00 98.50 95 LYS A CA 1
ATOM 779 C C . LYS A 1 95 ? -1.628 0.160 -5.713 1.00 98.50 95 LYS A C 1
ATOM 781 O O . LYS A 1 95 ? -0.790 0.454 -6.550 1.00 98.50 95 LYS A O 1
ATOM 786 N N . PHE A 1 96 ? -1.305 -0.452 -4.570 1.00 98.50 96 PHE A N 1
ATOM 787 C CA . PHE A 1 96 ? 0.079 -0.855 -4.272 1.00 98.50 96 PHE A CA 1
ATOM 788 C C . PHE A 1 96 ? 0.646 -1.814 -5.318 1.00 98.50 96 PHE A C 1
ATOM 790 O O . PHE A 1 96 ? 1.735 -1.580 -5.835 1.00 98.50 96 PHE A O 1
ATOM 797 N N . LYS A 1 97 ? -0.102 -2.864 -5.680 1.00 98.12 97 LYS A N 1
ATOM 798 C CA . LYS A 1 97 ? 0.350 -3.801 -6.718 1.00 98.12 97 LYS A CA 1
ATOM 799 C C . LYS A 1 97 ? 0.552 -3.122 -8.067 1.00 98.12 97 LYS A C 1
ATOM 801 O O . LYS A 1 97 ? 1.544 -3.380 -8.745 1.00 98.12 97 LYS A O 1
ATOM 806 N N . LEU A 1 98 ? -0.381 -2.251 -8.448 1.00 98.38 98 LEU A N 1
ATOM 807 C CA . LEU A 1 98 ? -0.257 -1.466 -9.669 1.00 98.38 98 LEU A CA 1
ATOM 808 C C . LEU A 1 98 ? 0.985 -0.569 -9.621 1.00 98.38 98 LEU A C 1
ATOM 810 O O . LEU A 1 98 ? 1.754 -0.569 -10.576 1.00 98.38 98 LEU A O 1
ATOM 814 N N . SER A 1 99 ? 1.225 0.124 -8.505 1.00 98.50 99 SER A N 1
ATOM 815 C CA . SER A 1 99 ? 2.419 0.945 -8.310 1.00 98.50 99 SER A CA 1
ATOM 816 C C . SER A 1 99 ? 3.701 0.129 -8.443 1.00 98.50 99 SER A C 1
ATOM 818 O O . SER A 1 99 ? 4.601 0.558 -9.151 1.00 98.50 99 SER A O 1
ATOM 820 N N . PHE A 1 100 ? 3.790 -1.066 -7.851 1.00 98.25 100 PHE A N 1
ATOM 821 C CA . PHE A 1 100 ? 4.973 -1.926 -7.996 1.00 98.25 100 PHE A CA 1
ATOM 822 C C . PHE A 1 100 ? 5.222 -2.340 -9.452 1.00 98.25 100 PHE A C 1
ATOM 824 O O . PHE A 1 100 ? 6.356 -2.272 -9.926 1.00 98.25 100 PHE A O 1
ATOM 831 N N . ASN A 1 101 ? 4.165 -2.696 -10.187 1.00 98.19 101 ASN A N 1
ATOM 832 C CA . ASN A 1 101 ? 4.261 -2.998 -11.617 1.00 98.19 101 ASN A CA 1
ATOM 833 C C . ASN A 1 101 ? 4.736 -1.792 -12.434 1.00 98.19 101 ASN A C 1
ATOM 835 O O . ASN A 1 101 ? 5.618 -1.924 -13.281 1.00 98.19 101 ASN A O 1
ATOM 839 N N . LEU A 1 102 ? 4.177 -0.611 -12.167 1.00 98.00 102 LEU A N 1
ATOM 840 C CA . LEU A 1 102 ? 4.554 0.616 -12.862 1.00 98.00 102 LEU A CA 1
ATOM 841 C C . LEU A 1 102 ? 5.984 1.046 -12.522 1.00 98.00 102 LEU A C 1
ATOM 843 O O . LEU A 1 102 ? 6.716 1.422 -13.429 1.00 98.00 102 LEU A O 1
ATOM 847 N N . LEU A 1 103 ? 6.423 0.923 -11.266 1.00 98.06 103 LEU A N 1
ATOM 848 C CA . LEU A 1 103 ? 7.805 1.208 -10.867 1.00 98.06 103 LEU A CA 1
ATOM 849 C C . LEU A 1 103 ? 8.805 0.333 -11.623 1.00 98.06 103 LEU A C 1
ATOM 851 O O . LEU A 1 103 ? 9.818 0.834 -12.102 1.00 98.06 103 LEU A O 1
ATOM 855 N N . ALA A 1 104 ? 8.512 -0.957 -11.782 1.00 97.12 104 ALA A N 1
ATOM 856 C CA . ALA A 1 104 ? 9.372 -1.857 -12.540 1.00 97.12 104 ALA A CA 1
ATOM 857 C C . ALA A 1 104 ? 9.410 -1.520 -14.034 1.00 97.12 104 ALA A C 1
ATOM 859 O O . ALA A 1 104 ? 10.488 -1.525 -14.631 1.00 97.12 104 ALA A O 1
ATOM 860 N N . LYS A 1 105 ? 8.255 -1.176 -14.618 1.00 96.25 105 LYS A N 1
ATOM 861 C CA . LYS A 1 105 ? 8.144 -0.740 -16.017 1.00 96.25 105 LYS A CA 1
ATOM 862 C C . LYS A 1 105 ? 8.891 0.574 -16.270 1.00 96.25 105 LYS A C 1
ATOM 864 O O . LYS A 1 105 ? 9.545 0.724 -17.296 1.00 96.25 105 LYS A O 1
ATOM 869 N N . LEU A 1 106 ? 8.812 1.511 -15.329 1.00 96.00 106 LEU A N 1
ATOM 870 C CA . LEU A 1 106 ? 9.355 2.863 -15.447 1.00 96.00 106 LEU A CA 1
ATOM 871 C C . LEU A 1 106 ? 10.784 3.005 -14.918 1.00 96.00 106 LEU A C 1
ATOM 873 O O . LEU A 1 106 ? 11.341 4.089 -15.026 1.00 96.00 106 LEU A O 1
ATOM 877 N N . LYS A 1 107 ? 11.407 1.954 -14.367 1.00 93.94 107 LYS A N 1
ATOM 878 C CA . LYS A 1 107 ? 12.676 2.048 -13.614 1.00 93.94 107 LYS A CA 1
ATOM 879 C C . LYS A 1 107 ? 13.836 2.751 -14.332 1.00 93.94 107 LYS A C 1
ATOM 881 O O . LYS A 1 107 ? 14.703 3.295 -13.662 1.00 93.94 107 LYS A O 1
ATOM 886 N N . ASN A 1 108 ? 13.844 2.751 -15.666 1.00 92.50 108 ASN A N 1
ATOM 887 C CA . ASN A 1 108 ? 14.863 3.412 -16.493 1.00 92.50 108 ASN A CA 1
ATOM 888 C C . ASN A 1 108 ? 14.457 4.823 -16.969 1.00 92.50 108 ASN A C 1
ATOM 890 O O . ASN A 1 108 ? 15.212 5.454 -17.698 1.00 92.50 108 ASN A O 1
ATOM 894 N N . HIS A 1 109 ? 13.261 5.284 -16.602 1.00 90.62 109 HIS A N 1
ATOM 895 C CA . HIS A 1 109 ? 12.655 6.553 -17.015 1.00 90.62 109 HIS A CA 1
ATOM 896 C C . HIS A 1 109 ? 12.376 7.494 -15.831 1.00 90.62 109 HIS A C 1
ATOM 898 O O . HIS A 1 109 ? 12.047 8.658 -16.045 1.00 90.62 109 HIS A O 1
ATOM 904 N N . ILE A 1 110 ? 12.504 7.013 -14.588 1.00 92.19 110 ILE A N 1
ATOM 905 C CA . ILE A 1 110 ? 12.357 7.807 -13.361 1.00 92.19 110 ILE A CA 1
ATOM 906 C C . ILE A 1 110 ? 13.665 7.809 -12.564 1.00 92.19 110 ILE A C 1
ATOM 908 O O . ILE A 1 110 ? 14.240 6.754 -12.298 1.00 92.19 110 ILE A O 1
ATOM 912 N N . HIS A 1 111 ? 14.139 8.996 -12.179 1.00 90.44 111 HIS A N 1
ATOM 913 C CA . HIS A 1 111 ? 15.467 9.154 -11.572 1.00 90.44 111 HIS A CA 1
ATOM 914 C C . HIS A 1 111 ? 15.484 9.927 -10.248 1.00 90.44 111 HIS A C 1
ATOM 916 O O . HIS A 1 111 ? 16.418 9.733 -9.477 1.00 90.44 111 HIS A O 1
ATOM 922 N N . GLU A 1 112 ? 14.477 10.753 -9.952 1.00 89.62 112 GLU A N 1
ATOM 923 C CA . GLU A 1 112 ? 14.474 11.622 -8.767 1.00 89.62 112 GLU A CA 1
ATOM 924 C C . GLU A 1 112 ? 13.066 11.739 -8.149 1.00 89.62 112 GLU A C 1
ATOM 926 O O . GLU A 1 112 ? 12.279 12.591 -8.567 1.00 89.62 112 GLU A O 1
ATOM 931 N N . PRO A 1 113 ? 12.719 10.918 -7.142 1.00 93.00 113 PRO A N 1
ATOM 932 C CA . PRO A 1 113 ? 13.413 9.703 -6.689 1.00 93.00 113 PRO A CA 1
ATOM 933 C C . PRO A 1 113 ? 13.356 8.562 -7.724 1.00 93.00 113 PRO A C 1
ATOM 935 O O . PRO A 1 113 ? 12.441 8.491 -8.550 1.00 93.00 113 PRO A O 1
ATOM 938 N N . ASN A 1 114 ? 14.327 7.648 -7.680 1.00 94.69 114 ASN A N 1
ATOM 939 C CA . ASN A 1 114 ? 14.355 6.483 -8.572 1.00 94.69 114 ASN A CA 1
ATOM 940 C C . ASN A 1 114 ? 13.391 5.362 -8.120 1.00 94.69 114 ASN A C 1
ATOM 942 O O . ASN A 1 114 ? 12.790 5.415 -7.044 1.00 94.69 114 ASN A O 1
ATOM 946 N N . ALA A 1 115 ? 13.229 4.321 -8.947 1.00 96.88 115 ALA A N 1
ATOM 947 C CA . ALA A 1 115 ? 12.290 3.230 -8.665 1.00 96.88 115 ALA A CA 1
ATOM 948 C C . ALA A 1 115 ? 12.550 2.487 -7.331 1.00 96.88 115 ALA A C 1
ATOM 950 O O . ALA A 1 115 ? 11.585 2.305 -6.586 1.00 96.88 115 ALA A O 1
ATOM 951 N N . PRO A 1 116 ? 13.788 2.072 -6.988 1.00 96.75 116 PRO A N 1
ATOM 952 C CA . PRO A 1 116 ? 14.103 1.534 -5.661 1.00 96.75 116 PRO A CA 1
ATOM 953 C C . PRO A 1 116 ? 13.722 2.456 -4.496 1.00 96.75 116 PRO A C 1
ATOM 955 O O . PRO A 1 116 ? 13.112 2.001 -3.532 1.00 96.75 116 PRO A O 1
ATOM 958 N N . GLU A 1 117 ? 14.026 3.752 -4.579 1.00 97.69 117 GLU A N 1
ATOM 959 C CA . GLU A 1 117 ? 13.678 4.712 -3.521 1.00 97.69 117 GLU A CA 1
ATOM 960 C C . GLU A 1 117 ? 12.160 4.810 -3.323 1.00 97.69 117 GLU A C 1
ATOM 962 O O . GLU A 1 117 ? 11.665 4.694 -2.200 1.00 97.69 117 GLU A O 1
ATOM 967 N N . LEU A 1 118 ? 11.402 4.936 -4.417 1.00 97.94 118 LEU A N 1
ATOM 968 C CA . LEU A 1 118 ? 9.938 4.942 -4.373 1.00 97.94 118 LEU A CA 1
ATOM 969 C C . LEU A 1 118 ? 9.363 3.626 -3.845 1.00 97.94 118 LEU A C 1
ATOM 971 O O . LEU A 1 118 ? 8.365 3.636 -3.123 1.00 97.94 118 LEU A O 1
ATOM 975 N N . LEU A 1 119 ? 9.987 2.495 -4.181 1.00 97.81 119 LEU A N 1
ATOM 976 C CA . LEU A 1 119 ? 9.596 1.195 -3.653 1.00 97.81 119 LEU A CA 1
ATOM 977 C C . LEU A 1 119 ? 9.704 1.185 -2.123 1.00 97.81 119 LEU A C 1
ATOM 979 O O . LEU A 1 119 ? 8.730 0.835 -1.460 1.00 97.81 119 LEU A O 1
ATOM 983 N N . HIS A 1 120 ? 10.827 1.634 -1.559 1.00 97.69 120 HIS A N 1
ATOM 984 C CA . HIS A 1 120 ? 10.996 1.754 -0.106 1.00 97.69 120 HIS A CA 1
ATOM 985 C C . HIS A 1 120 ? 9.977 2.712 0.522 1.00 97.69 120 HIS A C 1
ATOM 987 O O . HIS A 1 120 ? 9.369 2.409 1.555 1.00 97.69 120 HIS A O 1
ATOM 993 N N . PHE A 1 121 ? 9.714 3.849 -0.128 1.00 97.69 121 PHE A N 1
ATOM 994 C CA . PHE A 1 121 ? 8.708 4.798 0.347 1.00 97.69 121 PHE A CA 1
ATOM 995 C C . PHE A 1 121 ? 7.300 4.208 0.380 1.00 97.69 121 PHE A C 1
ATOM 997 O O . PHE A 1 121 ? 6.524 4.606 1.241 1.00 97.69 121 PHE A O 1
ATOM 1004 N N . LEU A 1 122 ? 6.974 3.231 -0.473 1.00 98.31 122 LEU A N 1
ATOM 1005 C CA . LEU A 1 122 ? 5.687 2.530 -0.449 1.00 98.31 122 LEU A CA 1
ATOM 1006 C C . LEU A 1 122 ? 5.561 1.512 0.693 1.00 98.31 122 LEU A C 1
ATOM 1008 O O . LEU A 1 122 ? 4.447 1.254 1.151 1.00 98.31 122 LEU A O 1
ATOM 1012 N N . PHE A 1 123 ? 6.655 0.950 1.208 1.00 98.06 123 PHE A N 1
ATOM 1013 C CA . PHE A 1 123 ? 6.565 -0.039 2.291 1.00 98.06 123 PHE A CA 1
ATOM 1014 C C . PHE A 1 123 ? 6.141 0.565 3.634 1.00 98.06 123 PHE A C 1
ATOM 1016 O O . PHE A 1 123 ? 5.500 -0.106 4.450 1.00 98.06 123 PHE A O 1
ATOM 1023 N N . THR A 1 124 ? 6.426 1.850 3.846 1.00 97.00 124 THR A N 1
ATOM 1024 C CA . THR A 1 124 ? 5.979 2.585 5.037 1.00 97.00 124 THR A CA 1
ATOM 1025 C C . THR A 1 124 ? 4.445 2.725 5.098 1.00 97.00 124 THR A C 1
ATOM 1027 O O . THR A 1 124 ? 3.851 2.229 6.058 1.00 97.00 124 THR A O 1
ATOM 1030 N N . PRO A 1 125 ? 3.753 3.319 4.101 1.00 97.94 125 PRO A N 1
ATOM 1031 C CA . PRO A 1 125 ? 2.296 3.401 4.090 1.00 97.94 125 PRO A CA 1
ATOM 1032 C C . PRO A 1 125 ? 1.636 2.021 3.977 1.00 97.94 125 PRO A C 1
ATOM 1034 O O . PRO A 1 125 ? 0.589 1.814 4.587 1.00 97.94 125 PRO A O 1
ATOM 1037 N N . LEU A 1 126 ? 2.249 1.054 3.281 1.00 97.94 126 LEU A N 1
ATOM 1038 C CA . LEU A 1 126 ? 1.746 -0.323 3.242 1.00 97.94 126 LEU A CA 1
ATOM 1039 C C . LEU A 1 126 ? 1.660 -0.925 4.650 1.00 97.94 126 LEU A C 1
ATOM 1041 O O . LEU A 1 126 ? 0.626 -1.478 5.017 1.00 97.94 126 LEU A O 1
ATOM 1045 N N . SER A 1 127 ? 2.708 -0.763 5.461 1.00 96.31 127 SER A N 1
ATOM 1046 C CA . SER A 1 127 ? 2.736 -1.270 6.839 1.00 96.31 127 SER A CA 1
ATOM 1047 C C . SER A 1 127 ? 1.632 -0.644 7.700 1.00 96.31 127 SER A C 1
ATOM 1049 O O . SER A 1 127 ? 0.918 -1.367 8.394 1.00 96.31 127 SER A O 1
ATOM 1051 N N . VAL A 1 128 ? 1.426 0.676 7.591 1.00 95.94 128 VAL A N 1
ATOM 1052 C CA . VAL A 1 128 ? 0.342 1.392 8.294 1.00 95.94 128 VAL A CA 1
ATOM 1053 C C . VAL A 1 128 ? -1.034 0.851 7.897 1.00 95.94 128 VAL A C 1
ATOM 1055 O O . VAL A 1 128 ? -1.902 0.650 8.746 1.00 95.94 128 VAL A O 1
ATOM 1058 N N . ILE A 1 129 ? -1.245 0.590 6.607 1.00 95.88 129 ILE A N 1
ATOM 1059 C CA . ILE A 1 129 ? -2.520 0.079 6.093 1.00 95.88 129 ILE A CA 1
ATOM 1060 C C . ILE A 1 129 ? -2.779 -1.355 6.566 1.00 95.88 129 ILE A C 1
ATOM 1062 O O . ILE A 1 129 ? -3.909 -1.672 6.937 1.00 95.88 129 ILE A O 1
ATOM 1066 N N . LEU A 1 130 ? -1.757 -2.215 6.601 1.00 94.69 130 LEU A N 1
ATOM 1067 C CA . LEU A 1 130 ? -1.885 -3.583 7.116 1.00 94.69 130 LEU A CA 1
ATOM 1068 C C . LEU A 1 130 ? -2.192 -3.604 8.617 1.00 94.69 130 LEU A C 1
ATOM 1070 O O . LEU A 1 130 ? -3.039 -4.378 9.060 1.00 94.69 130 LEU A O 1
ATOM 1074 N N . GLU A 1 131 ? -1.552 -2.734 9.398 1.00 93.75 131 GLU A N 1
ATOM 1075 C CA . GLU A 1 131 ? -1.859 -2.572 10.821 1.00 93.75 131 GLU A CA 1
ATOM 1076 C C . GLU A 1 131 ? -3.313 -2.124 11.027 1.00 93.75 131 GLU A C 1
ATOM 1078 O O . GLU A 1 131 ? -4.043 -2.715 11.826 1.00 93.75 131 GLU A O 1
ATOM 1083 N N . ALA A 1 132 ? -3.780 -1.159 10.230 1.00 93.44 132 ALA A N 1
ATOM 1084 C CA . ALA A 1 132 ? -5.168 -0.713 10.255 1.00 93.44 132 ALA A CA 1
ATOM 1085 C C . ALA A 1 132 ? -6.164 -1.796 9.809 1.00 93.44 132 ALA A C 1
ATOM 1087 O O . ALA A 1 132 ? -7.270 -1.844 10.341 1.00 93.44 132 ALA A O 1
ATOM 1088 N N . CYS A 1 133 ? -5.790 -2.698 8.893 1.00 92.50 133 CYS A N 1
ATOM 1089 C CA . CYS A 1 133 ? -6.614 -3.863 8.551 1.00 92.50 133 CYS A CA 1
ATOM 1090 C C . CYS A 1 133 ? -6.785 -4.793 9.758 1.00 92.50 133 CYS A C 1
ATOM 1092 O O . CYS A 1 133 ? -7.900 -5.221 10.055 1.00 92.50 133 CYS A O 1
ATOM 1094 N N . HIS A 1 134 ? -5.699 -5.092 10.476 1.00 90.12 134 HIS A N 1
ATOM 1095 C CA . HIS A 1 134 ? -5.762 -5.946 11.663 1.00 90.12 134 HIS A CA 1
ATOM 1096 C C . HIS A 1 134 ? -6.606 -5.319 12.767 1.00 90.12 134 HIS A C 1
ATOM 1098 O O . HIS A 1 134 ? -7.476 -5.983 13.327 1.00 90.12 134 HIS A O 1
ATOM 1104 N N . TRP A 1 135 ? -6.375 -4.040 13.053 1.00 87.25 135 TRP A N 1
ATOM 1105 C CA . TRP A 1 135 ? -7.101 -3.324 14.092 1.00 87.25 135 TRP A CA 1
ATOM 1106 C C . TRP A 1 135 ? -8.578 -3.073 13.716 1.00 87.25 135 TRP A C 1
ATOM 1108 O O . TRP A 1 135 ? -9.464 -3.229 14.553 1.00 87.25 135 TRP A O 1
ATOM 1118 N N . GLY A 1 136 ? -8.855 -2.736 12.456 1.00 86.00 136 GLY A N 1
ATOM 1119 C CA . GLY A 1 136 ? -10.181 -2.355 11.973 1.00 86.00 136 GLY A CA 1
ATOM 1120 C C . GLY A 1 136 ? -11.095 -3.500 11.550 1.00 86.00 136 GLY A C 1
ATOM 1121 O O . GLY A 1 136 ? -12.292 -3.474 11.824 1.00 86.00 136 GLY A O 1
ATOM 1122 N N . LEU A 1 137 ? -10.542 -4.503 10.866 1.00 88.25 137 LEU A N 1
ATOM 1123 C CA . LEU A 1 137 ? -11.294 -5.627 10.292 1.00 88.25 137 LEU A CA 1
ATOM 1124 C C . LEU A 1 137 ? -11.078 -6.937 11.059 1.00 88.25 137 LEU A C 1
ATOM 1126 O O . LEU A 1 137 ? -11.754 -7.929 10.774 1.00 88.25 137 LEU A O 1
ATOM 1130 N N . GLY A 1 138 ? -10.114 -6.972 11.986 1.00 88.31 138 GLY A N 1
ATOM 1131 C CA . GLY A 1 138 ? -9.773 -8.157 12.774 1.00 88.31 138 GLY A CA 1
ATOM 1132 C C . GLY A 1 138 ? -9.102 -9.281 11.979 1.00 88.31 138 GLY A C 1
ATOM 1133 O O . GLY A 1 138 ? -8.988 -10.395 12.485 1.00 88.31 138 GLY A O 1
ATOM 1134 N N . ARG A 1 139 ? -8.689 -9.036 10.726 1.00 88.25 139 ARG A N 1
ATOM 1135 C CA . ARG A 1 139 ? -8.094 -10.053 9.844 1.00 88.25 139 ARG A CA 1
ATOM 1136 C C . ARG A 1 139 ? -7.166 -9.453 8.791 1.00 88.25 139 ARG A C 1
ATOM 1138 O O . ARG A 1 139 ? -7.288 -8.282 8.442 1.00 88.25 139 ARG A O 1
ATOM 1145 N N . ASN A 1 140 ? -6.288 -10.289 8.239 1.00 88.31 140 ASN A N 1
ATOM 1146 C CA . ASN A 1 140 ? -5.460 -9.927 7.094 1.00 88.31 140 ASN A CA 1
ATOM 1147 C C . ASN A 1 140 ? -6.228 -10.170 5.785 1.00 88.31 140 ASN A C 1
ATOM 1149 O O . ASN A 1 140 ? -6.550 -11.309 5.448 1.00 88.31 140 ASN A O 1
ATOM 1153 N N . ILE A 1 141 ? -6.514 -9.097 5.050 1.00 93.00 141 ILE A N 1
ATOM 1154 C CA . ILE A 1 141 ? -7.221 -9.154 3.763 1.00 93.00 141 ILE A CA 1
ATOM 1155 C C . ILE A 1 141 ? -6.277 -9.149 2.558 1.00 93.00 141 ILE A C 1
ATOM 1157 O O . ILE A 1 141 ? -6.721 -9.452 1.452 1.00 93.00 141 ILE A O 1
ATOM 1161 N N . ALA A 1 142 ? -4.981 -8.869 2.741 1.00 94.06 142 ALA A N 1
ATOM 1162 C CA . ALA A 1 142 ? -4.019 -8.830 1.642 1.00 94.06 142 ALA A CA 1
ATOM 1163 C C . ALA A 1 142 ? -3.985 -10.123 0.802 1.00 94.06 142 ALA A C 1
ATOM 1165 O O . ALA A 1 142 ? -3.987 -9.996 -0.427 1.00 94.06 142 ALA A O 1
ATOM 1166 N N . PRO A 1 143 ? -4.077 -11.340 1.383 1.00 94.44 143 PRO A N 1
ATOM 1167 C CA . PRO A 1 143 ? -4.107 -12.577 0.602 1.00 94.44 143 PRO A CA 1
ATOM 1168 C C . PRO A 1 143 ? -5.306 -12.698 -0.350 1.00 94.44 143 PRO A C 1
ATOM 1170 O O . PRO A 1 143 ? -5.239 -13.457 -1.310 1.00 94.44 143 PRO A O 1
ATOM 1173 N N . THR A 1 144 ? -6.396 -11.962 -0.107 1.00 93.44 144 THR A N 1
ATOM 1174 C CA . THR A 1 144 ? -7.611 -11.996 -0.944 1.00 93.44 144 THR A CA 1
ATOM 1175 C C . THR A 1 144 ? -7.517 -11.090 -2.174 1.00 93.44 144 THR A C 1
ATOM 1177 O O . THR A 1 144 ? -8.284 -11.232 -3.127 1.00 93.44 144 THR A O 1
ATOM 1180 N N . VAL A 1 145 ? -6.560 -10.157 -2.188 1.00 96.19 145 VAL A N 1
ATOM 1181 C CA . VAL A 1 145 ? -6.403 -9.171 -3.259 1.00 96.19 145 VAL A CA 1
ATOM 1182 C C . VAL A 1 145 ? -5.599 -9.794 -4.395 1.00 96.19 145 VAL A C 1
ATOM 1184 O O . VAL A 1 145 ? -4.387 -9.624 -4.472 1.00 96.19 145 VAL A O 1
ATOM 1187 N N . ALA A 1 146 ? -6.257 -10.544 -5.280 1.00 92.88 146 ALA A N 1
ATOM 1188 C CA . ALA A 1 146 ? -5.592 -11.214 -6.403 1.00 92.88 146 ALA A CA 1
ATOM 1189 C C . ALA A 1 146 ? -5.127 -10.231 -7.493 1.00 92.88 146 ALA A C 1
ATOM 1191 O O . ALA A 1 146 ? -3.985 -10.296 -7.936 1.00 92.88 146 ALA A O 1
ATOM 1192 N N . SER A 1 147 ? -5.982 -9.285 -7.882 1.00 93.25 147 SER A N 1
ATOM 1193 C CA . SER A 1 147 ? -5.732 -8.366 -9.000 1.00 93.25 147 SER A CA 1
ATOM 1194 C C . SER A 1 147 ? -5.148 -7.019 -8.550 1.00 93.25 147 SER A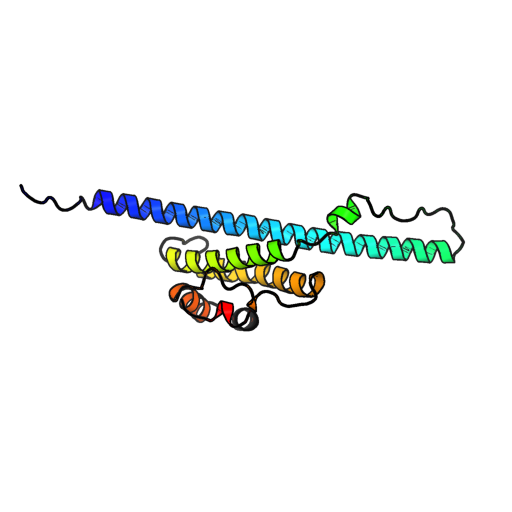 C 1
ATOM 1196 O O . SER A 1 147 ? -5.557 -6.530 -7.503 1.00 93.25 147 SER A O 1
ATOM 1198 N N . PRO A 1 148 ? -4.305 -6.353 -9.362 1.00 94.88 148 PRO A N 1
ATOM 1199 C CA . PRO A 1 148 ? -3.584 -6.934 -10.498 1.00 94.88 148 PRO A CA 1
ATOM 1200 C C . PRO A 1 148 ? -2.564 -7.980 -10.018 1.00 94.88 148 PRO A C 1
ATOM 1202 O O . PRO A 1 148 ? -2.189 -7.986 -8.849 1.00 94.88 148 PRO A O 1
ATOM 1205 N N . LEU A 1 149 ? -2.115 -8.876 -10.897 1.00 94.94 149 LEU A N 1
ATOM 1206 C CA . LEU A 1 149 ? -0.983 -9.756 -10.579 1.00 94.94 149 LEU A CA 1
ATOM 1207 C C . LEU A 1 149 ? 0.318 -8.944 -10.625 1.00 94.94 149 LEU A C 1
ATOM 1209 O O . LEU A 1 149 ? 0.419 -7.975 -11.381 1.00 94.94 149 LEU A O 1
ATOM 1213 N N . LEU A 1 150 ? 1.300 -9.308 -9.799 1.00 95.94 150 LEU A N 1
ATOM 1214 C CA . LEU A 1 150 ? 2.617 -8.673 -9.859 1.00 95.94 150 LEU A CA 1
ATOM 1215 C C . LEU A 1 150 ? 3.388 -9.225 -11.053 1.00 95.94 150 LEU A C 1
ATOM 1217 O O . LEU A 1 150 ? 3.587 -10.432 -11.143 1.00 95.94 150 LEU A O 1
ATOM 1221 N N . SER A 1 151 ? 3.835 -8.333 -11.931 1.00 96.19 151 SER A N 1
ATOM 1222 C CA . SER A 1 151 ? 4.726 -8.645 -13.050 1.00 96.19 151 SER A CA 1
ATOM 1223 C C . SER A 1 151 ? 6.022 -9.299 -12.569 1.00 96.19 151 SER A C 1
ATOM 1225 O O . SER A 1 151 ? 6.432 -9.131 -11.414 1.00 96.19 151 SER A O 1
ATOM 1227 N N . LEU A 1 152 ? 6.676 -10.047 -13.457 1.00 95.56 152 LEU A N 1
ATOM 1228 C CA . LEU A 1 152 ? 7.948 -10.690 -13.139 1.00 95.56 152 LEU A CA 1
ATOM 1229 C C . LEU A 1 152 ? 8.999 -9.636 -12.760 1.00 95.56 152 LEU A C 1
ATOM 1231 O O . LEU A 1 152 ? 9.665 -9.763 -11.737 1.00 95.56 152 LEU A O 1
ATOM 1235 N N . GLU A 1 153 ? 9.045 -8.539 -13.510 1.00 96.12 153 GLU A N 1
ATOM 1236 C CA . GLU A 1 153 ? 9.974 -7.429 -13.327 1.00 96.12 153 GLU A CA 1
ATOM 1237 C C . GLU A 1 153 ? 9.759 -6.710 -11.989 1.00 96.12 153 GLU A C 1
ATOM 1239 O O . GLU A 1 153 ? 10.727 -6.308 -11.343 1.00 96.12 153 GLU A O 1
ATOM 1244 N N . ALA A 1 154 ? 8.506 -6.561 -11.538 1.00 97.06 154 ALA A N 1
ATOM 1245 C CA . ALA A 1 154 ? 8.210 -5.997 -10.219 1.00 97.06 154 ALA A CA 1
ATOM 1246 C C . ALA A 1 154 ? 8.703 -6.892 -9.092 1.00 97.06 154 ALA A C 1
ATOM 1248 O O . ALA A 1 154 ? 9.262 -6.404 -8.111 1.00 97.06 154 ALA A O 1
ATOM 1249 N N . ARG A 1 155 ? 8.548 -8.206 -9.241 1.00 95.44 155 ARG A N 1
ATOM 1250 C CA . ARG A 1 155 ? 9.047 -9.156 -8.249 1.00 95.44 155 ARG A CA 1
ATOM 1251 C C . ARG A 1 155 ? 10.563 -9.174 -8.199 1.00 95.44 155 ARG A C 1
ATOM 1253 O O . ARG A 1 155 ? 11.110 -9.197 -7.104 1.00 95.44 155 ARG A O 1
ATOM 1260 N N . GLU A 1 156 ? 11.226 -9.139 -9.349 1.00 96.25 156 GLU A N 1
ATOM 1261 C CA . GLU A 1 156 ? 12.684 -9.033 -9.422 1.00 96.25 156 GLU A CA 1
ATOM 1262 C C . GLU A 1 156 ? 13.173 -7.731 -8.784 1.00 96.25 156 GLU A C 1
ATOM 1264 O O . GLU A 1 156 ? 14.101 -7.752 -7.979 1.00 96.25 156 GLU A O 1
ATOM 1269 N N . LEU A 1 157 ? 12.522 -6.597 -9.076 1.00 96.38 157 LEU A N 1
ATOM 1270 C CA . LEU A 1 157 ? 12.836 -5.318 -8.436 1.00 96.38 157 LEU A CA 1
ATOM 1271 C C . LEU A 1 157 ? 12.717 -5.426 -6.908 1.00 96.38 157 LEU A C 1
ATOM 1273 O O . LEU A 1 157 ? 13.634 -5.042 -6.189 1.00 96.38 157 LEU A O 1
ATOM 1277 N N . MET A 1 158 ? 11.624 -6.005 -6.407 1.00 96.75 158 MET A N 1
ATOM 1278 C CA . MET A 1 158 ? 11.418 -6.208 -4.972 1.00 96.75 158 MET A CA 1
ATOM 1279 C C . MET A 1 158 ? 12.465 -7.145 -4.358 1.00 96.75 158 MET A C 1
ATOM 1281 O O . MET A 1 158 ? 13.046 -6.828 -3.326 1.00 96.75 158 MET A O 1
ATOM 1285 N N . GLN A 1 159 ? 12.765 -8.274 -4.997 1.00 95.88 159 GLN A N 1
ATOM 1286 C CA . GLN A 1 159 ? 13.777 -9.217 -4.508 1.00 95.88 159 GLN A CA 1
ATOM 1287 C C . GLN A 1 159 ? 15.171 -8.592 -4.407 1.00 95.88 159 GLN A C 1
ATOM 1289 O O . GLN A 1 159 ? 15.921 -8.934 -3.497 1.00 95.88 159 GLN A O 1
ATOM 1294 N N . ASN A 1 160 ? 15.504 -7.683 -5.325 1.00 96.75 160 ASN A N 1
ATOM 1295 C CA . ASN A 1 160 ? 16.819 -7.052 -5.384 1.00 96.75 160 ASN A CA 1
ATOM 1296 C C . ASN A 1 160 ? 16.954 -5.828 -4.469 1.00 96.75 160 ASN A C 1
ATOM 1298 O O . ASN A 1 160 ? 18.067 -5.508 -4.058 1.00 96.75 160 ASN A O 1
ATOM 1302 N N . CYS A 1 161 ? 15.856 -5.123 -4.184 1.00 96.81 161 CYS A N 1
ATOM 1303 C CA . CYS A 1 161 ? 15.911 -3.834 -3.493 1.00 96.81 161 CYS A CA 1
ATOM 1304 C C . CYS A 1 161 ? 15.412 -3.879 -2.048 1.00 96.81 161 CYS A C 1
ATOM 1306 O O . CYS A 1 161 ? 15.907 -3.107 -1.235 1.00 96.81 161 CYS A O 1
ATOM 1308 N N . LEU A 1 162 ? 14.458 -4.749 -1.699 1.00 97.44 162 LEU A N 1
ATOM 1309 C CA . LEU A 1 162 ? 13.863 -4.728 -0.361 1.00 97.44 162 LEU A CA 1
ATOM 1310 C C . LEU A 1 162 ? 14.869 -5.088 0.733 1.00 97.44 162 LEU A C 1
ATOM 1312 O O . LEU A 1 162 ? 15.628 -6.052 0.637 1.00 97.44 162 LEU A O 1
ATOM 1316 N N . THR A 1 163 ? 14.808 -4.346 1.835 1.00 97.44 163 THR A N 1
ATOM 1317 C CA . THR A 1 163 ? 15.485 -4.716 3.080 1.00 97.44 163 THR A CA 1
ATOM 1318 C C . THR A 1 163 ? 14.863 -5.983 3.674 1.00 97.44 163 THR A C 1
ATOM 1320 O O . THR A 1 163 ? 13.728 -6.342 3.356 1.00 97.44 163 THR A O 1
ATOM 1323 N N . SER A 1 164 ? 15.552 -6.646 4.610 1.00 96.81 164 SER A N 1
ATOM 1324 C CA . SER A 1 164 ? 15.024 -7.858 5.260 1.00 96.81 164 SER A CA 1
ATOM 1325 C C . SER A 1 164 ? 13.641 -7.639 5.881 1.00 96.81 164 SER A C 1
ATOM 1327 O O . SER A 1 164 ? 12.750 -8.461 5.702 1.00 96.81 164 SER A O 1
ATOM 1329 N N . ARG A 1 165 ? 13.431 -6.489 6.537 1.00 96.50 165 ARG A N 1
ATOM 1330 C CA . ARG A 1 165 ? 12.142 -6.144 7.152 1.00 96.50 165 ARG A CA 1
ATOM 1331 C C . ARG A 1 165 ? 11.034 -5.995 6.110 1.00 96.50 165 ARG A C 1
ATOM 1333 O O . ARG A 1 165 ? 9.918 -6.449 6.332 1.00 96.50 165 ARG A O 1
ATOM 1340 N N . GLU A 1 166 ? 11.316 -5.337 4.995 1.00 97.75 166 GLU A N 1
ATOM 1341 C CA . GLU A 1 166 ? 10.327 -5.147 3.930 1.00 97.75 166 GLU A CA 1
ATOM 1342 C C . GLU A 1 166 ? 10.038 -6.461 3.200 1.00 97.75 166 GLU A C 1
ATOM 1344 O O . GLU A 1 166 ? 8.893 -6.735 2.852 1.00 97.75 166 GLU A O 1
ATOM 1349 N N . SER A 1 167 ? 11.049 -7.316 3.037 1.00 96.88 167 SER A N 1
ATOM 1350 C CA . SER A 1 167 ? 10.870 -8.672 2.521 1.00 96.88 167 SER A CA 1
ATOM 1351 C C . SER A 1 167 ? 9.942 -9.492 3.422 1.00 96.88 167 SER A C 1
ATOM 1353 O O . SER A 1 167 ? 9.005 -10.115 2.924 1.00 96.88 167 SER A O 1
ATOM 1355 N N . ASP A 1 168 ? 10.104 -9.414 4.748 1.00 96.62 168 ASP A N 1
ATOM 1356 C CA . ASP A 1 168 ? 9.193 -10.062 5.701 1.00 96.62 168 ASP A CA 1
ATOM 1357 C C . ASP A 1 168 ? 7.753 -9.545 5.551 1.00 96.62 168 ASP A C 1
ATOM 1359 O O . ASP A 1 168 ? 6.805 -10.337 5.507 1.00 96.62 168 ASP A O 1
ATOM 1363 N N . VAL A 1 169 ? 7.579 -8.224 5.395 1.00 96.81 169 VAL A N 1
ATOM 1364 C CA . VAL A 1 169 ? 6.267 -7.621 5.104 1.00 96.81 169 VAL A CA 1
ATOM 1365 C C . VAL A 1 169 ? 5.700 -8.198 3.811 1.00 96.81 169 VAL A C 1
ATOM 1367 O O . VAL A 1 169 ? 4.574 -8.691 3.823 1.00 96.81 169 VAL A O 1
ATOM 1370 N N . TRP A 1 170 ? 6.466 -8.214 2.719 1.00 97.00 170 TRP A N 1
ATOM 1371 C CA . TRP A 1 170 ? 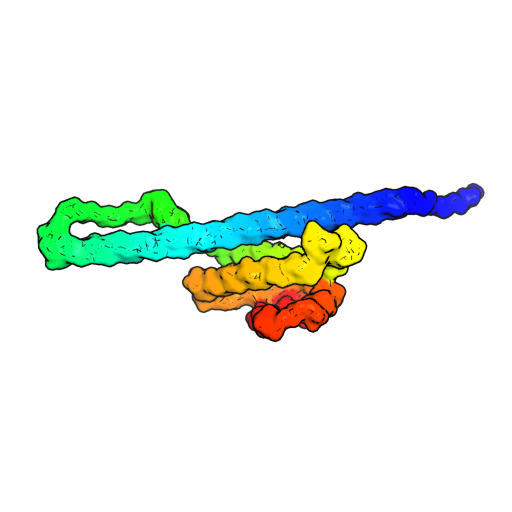6.019 -8.759 1.437 1.00 97.00 170 TRP A CA 1
ATOM 1372 C C . TRP A 1 170 ? 5.611 -10.236 1.539 1.00 97.00 170 TRP A C 1
ATOM 1374 O O . TRP A 1 170 ? 4.555 -10.619 1.032 1.00 97.00 170 TRP A O 1
ATOM 1384 N N . MET A 1 171 ? 6.383 -11.058 2.253 1.00 94.88 171 MET A N 1
ATOM 1385 C CA . MET A 1 171 ? 6.059 -12.471 2.471 1.00 94.88 171 MET A CA 1
ATOM 1386 C C . MET A 1 171 ? 4.772 -12.656 3.283 1.00 94.88 171 MET A C 1
ATOM 1388 O O . MET A 1 171 ? 4.003 -13.582 3.008 1.00 94.88 171 MET A O 1
ATOM 1392 N N . SER A 1 172 ? 4.501 -11.759 4.236 1.00 94.31 172 SER A N 1
ATOM 1393 C CA . SER A 1 172 ? 3.291 -11.785 5.068 1.00 94.31 172 SER A CA 1
ATOM 1394 C C . SER A 1 172 ? 1.995 -11.436 4.314 1.00 94.31 172 SER A C 1
ATOM 1396 O O . SER A 1 172 ? 0.906 -11.772 4.784 1.00 94.31 172 SER A O 1
ATOM 1398 N N . LEU A 1 173 ? 2.084 -10.814 3.128 1.00 94.44 173 LEU A N 1
ATOM 1399 C CA . LEU A 1 173 ? 0.917 -10.444 2.307 1.00 94.44 173 LEU A CA 1
ATOM 1400 C C . LEU A 1 173 ? 0.194 -11.657 1.697 1.00 94.44 173 LEU A C 1
ATOM 1402 O O . LEU A 1 173 ? -0.940 -11.535 1.234 1.00 94.44 173 LEU A O 1
ATOM 1406 N N . GLY A 1 174 ? 0.830 -12.830 1.704 1.00 93.00 174 GLY A N 1
ATOM 1407 C CA . GLY A 1 174 ? 0.243 -14.087 1.252 1.00 93.00 174 GLY A CA 1
ATOM 1408 C C . GLY A 1 174 ? 0.508 -14.422 -0.216 1.00 93.00 174 GLY A C 1
ATOM 1409 O O . GLY A 1 174 ? 1.325 -13.810 -0.903 1.00 93.00 174 GLY A O 1
ATOM 1410 N N . GLU A 1 175 ? -0.148 -15.480 -0.689 1.00 91.50 175 GLU A N 1
ATOM 1411 C CA . GLU A 1 175 ? 0.110 -16.079 -2.004 1.00 91.50 175 GLU A CA 1
ATOM 1412 C C . GLU A 1 175 ? -0.221 -15.139 -3.166 1.00 91.50 175 GLU A C 1
ATOM 1414 O O . GLU A 1 175 ? 0.596 -14.993 -4.068 1.00 91.50 175 GLU A O 1
ATOM 1419 N N . ALA A 1 176 ? -1.329 -14.397 -3.092 1.00 93.25 176 ALA A N 1
ATOM 1420 C CA . ALA A 1 176 ? -1.747 -13.460 -4.137 1.00 93.25 176 ALA A CA 1
ATOM 1421 C C . ALA A 1 176 ? -0.687 -12.398 -4.506 1.00 93.25 176 ALA A C 1
ATOM 1423 O O . ALA A 1 176 ? -0.755 -11.803 -5.580 1.00 93.25 176 ALA A O 1
ATOM 1424 N N . TRP A 1 177 ? 0.290 -12.140 -3.633 1.00 95.25 177 TRP A N 1
ATOM 1425 C CA . TRP A 1 177 ? 1.388 -11.185 -3.840 1.00 95.25 177 TRP A CA 1
ATOM 1426 C C . TRP A 1 177 ? 2.689 -11.851 -4.296 1.00 95.25 177 TRP A C 1
ATOM 1428 O O . TRP A 1 177 ? 3.720 -11.194 -4.414 1.00 95.25 177 TRP A O 1
ATOM 1438 N N . ARG A 1 178 ? 2.659 -13.166 -4.514 1.00 90.25 178 ARG A N 1
ATOM 1439 C CA . ARG A 1 178 ? 3.809 -14.011 -4.854 1.00 90.25 178 ARG A CA 1
ATOM 1440 C C . ARG A 1 178 ? 3.490 -15.027 -5.951 1.00 90.25 178 ARG A C 1
ATOM 1442 O O . ARG A 1 178 ? 4.378 -15.790 -6.332 1.00 90.25 178 ARG A O 1
ATOM 1449 N N . THR A 1 179 ? 2.275 -15.034 -6.489 1.00 85.88 179 THR A N 1
ATOM 1450 C CA . THR A 1 179 ? 1.925 -15.787 -7.697 1.00 85.88 179 THR A CA 1
ATOM 1451 C C . THR A 1 179 ? 2.345 -14.983 -8.931 1.00 85.88 179 THR A C 1
ATOM 1453 O O . THR A 1 179 ? 2.020 -13.796 -9.009 1.00 85.88 179 THR A O 1
ATOM 1456 N N . PRO A 1 180 ? 3.134 -15.564 -9.852 1.00 77.88 180 PRO A N 1
ATOM 1457 C CA . PRO A 1 180 ? 3.456 -14.916 -11.122 1.00 77.88 180 PRO A CA 1
ATOM 1458 C C . PRO A 1 180 ? 2.203 -14.827 -12.020 1.00 77.88 180 PRO A C 1
ATOM 1460 O O . PRO A 1 180 ? 1.253 -15.577 -11.782 1.00 77.88 180 PRO A O 1
ATOM 1463 N N . PRO A 1 181 ? 2.176 -13.900 -12.994 1.00 74.88 181 PRO A N 1
ATOM 1464 C CA . PRO A 1 181 ? 1.087 -13.779 -13.957 1.00 74.88 181 PRO A CA 1
ATOM 1465 C C . PRO A 1 181 ? 1.031 -14.949 -14.941 1.00 74.88 181 PRO A C 1
ATOM 1467 O O . PRO A 1 181 ? 2.079 -15.603 -15.155 1.00 74.88 181 PRO A O 1
#

Foldseek 3Di:
DDDDDPDPVVVVVVVVVVLVVLVVLLVVLVVLLVVLLVLLVQLVVLVVVLVVLVVVVVVCVVVVVPPDDDDDCPDPSVVSNDHDDPVSLLVNLLSLLSNLQSLLVCQVPDVVPGSLVVNVVSLVSVVSSQVSCCVPVVDQCLQVNQPPAHEPSSVVSCVVRDDPVSVVVQPVSHDSSVDHD

Organism: NCBI:txid1561998

Radius of gyration: 23.0 Å; chains: 1; bounding box: 40×34×96 Å

Sequence (181 aa):
MPFYPPDDASISSETSEMFERDVNTLNRCFDDIERFVARIQSAALAQREIEQQNHRYRTANRRDKKNQQPPDPNGILFMRAQLPIESEFVDILKKFKLSFNLLAKLKNHIHEPNAPELLHFLFTPLSVILEACHWGLGRNIAPTVASPLLSLEARELMQNCLTSRESDVWMSLGEAWRTPP